Protein AF-A0A9W9YIM8-F1 (afdb_monomer_lite)

Organism: NCBI:txid174260

Radius of gyration: 18.29 Å; chains: 1; bounding box: 32×28×64 Å

Sequence (73 aa):
MPKTEIKRNSKIHLAVLSFGEYLELYLEEKGVEQIPGTENIPDDIKMTHLRAVWNSAVQLSDDFHKERQSTTA

pLDDT: mean 78.6, std 16.68, range [39.75, 95.25]

Foldseek 3Di:
DDPDPPPPPDDPPQQPFAPLVVQVVVCVVVVHDDDPPSVVRDRPHGVVNVVVVVVVVVVVVVVVVVVVVVVVD

Secondary structure (DSSP, 8-state):
---------S---TTTSBHHHHHHHHHHHHTPPPPTTGGGS-TT-BHHHHHHHHHHHHHHHHHHHHHHHHH--

Structure (mmCIF, N/CA/C/O backbone):
data_AF-A0A9W9YIM8-F1
#
_entry.id   AF-A0A9W9YIM8-F1
#
loop_
_atom_site.group_PDB
_atom_site.id
_atom_site.type_symbol
_atom_site.label_atom_id
_atom_site.label_alt_id
_atom_site.label_comp_id
_atom_site.label_asym_id
_atom_site.label_entity_id
_atom_site.label_seq_id
_atom_site.pdbx_PDB_ins_code
_atom_site.Cartn_x
_atom_site.Cartn_y
_atom_site.Cartn_z
_atom_site.occupancy
_atom_site.B_iso_or_equiv
_atom_site.auth_seq_id
_atom_site.auth_comp_id
_atom_site.auth_asym_id
_atom_site.auth_atom_id
_atom_site.pdbx_PDB_model_num
ATOM 1 N N . MET A 1 1 ? 21.278 2.053 -30.082 1.00 39.75 1 MET A N 1
ATOM 2 C CA . MET A 1 1 ? 19.970 2.211 -29.410 1.00 39.75 1 MET A CA 1
ATOM 3 C C . MET A 1 1 ? 20.206 2.868 -28.061 1.00 39.75 1 MET A C 1
ATOM 5 O O . MET A 1 1 ? 21.158 2.460 -27.402 1.00 39.75 1 MET A O 1
ATOM 9 N N . PRO A 1 2 ? 19.453 3.914 -27.689 1.00 40.56 2 PRO A N 1
ATOM 10 C CA . PRO A 1 2 ? 19.742 4.687 -26.490 1.00 40.56 2 PRO A CA 1
ATOM 11 C C . PRO A 1 2 ? 19.297 3.881 -25.267 1.00 40.56 2 PRO A C 1
ATOM 13 O O . PRO A 1 2 ? 18.123 3.542 -25.145 1.00 40.56 2 PRO A O 1
ATOM 16 N N . LYS A 1 3 ? 20.230 3.554 -24.369 1.00 43.59 3 LYS A N 1
ATOM 17 C CA . LYS A 1 3 ? 19.893 3.054 -23.032 1.00 43.59 3 LYS A CA 1
ATOM 18 C C . LYS A 1 3 ? 19.453 4.252 -22.200 1.00 43.59 3 LYS A C 1
ATOM 20 O O . LYS A 1 3 ? 20.257 4.883 -21.529 1.00 43.59 3 LYS A O 1
ATOM 25 N N . THR A 1 4 ? 18.187 4.604 -22.404 1.00 45.66 4 THR A N 1
ATOM 26 C CA . THR A 1 4 ? 17.297 5.147 -21.378 1.00 45.66 4 THR A CA 1
ATOM 27 C C . THR A 1 4 ? 17.926 6.249 -20.524 1.00 45.66 4 THR A C 1
ATOM 29 O O . THR A 1 4 ? 18.059 6.141 -19.310 1.00 45.66 4 THR A O 1
ATOM 32 N N . GLU A 1 5 ? 18.211 7.387 -21.162 1.00 42.78 5 GLU A N 1
ATOM 33 C CA . GLU A 1 5 ? 18.040 8.681 -20.501 1.00 42.78 5 GLU A CA 1
ATOM 34 C C . GLU A 1 5 ? 16.549 8.848 -20.162 1.00 42.78 5 GLU A C 1
ATOM 36 O O . GLU A 1 5 ? 15.828 9.648 -20.759 1.00 42.78 5 GLU A O 1
ATOM 41 N N . ILE A 1 6 ? 16.062 8.102 -19.167 1.00 52.06 6 ILE A N 1
ATOM 42 C CA . ILE A 1 6 ? 14.955 8.580 -18.348 1.00 52.06 6 ILE A CA 1
ATOM 43 C C . ILE A 1 6 ? 15.578 9.697 -17.531 1.00 52.06 6 ILE A C 1
ATOM 45 O O . ILE A 1 6 ? 16.054 9.526 -16.409 1.00 52.06 6 ILE A O 1
ATOM 49 N N . LYS A 1 7 ? 15.653 10.865 -18.173 1.00 39.97 7 LYS A N 1
ATOM 50 C CA . LYS A 1 7 ? 15.747 12.148 -17.501 1.00 39.97 7 LYS A CA 1
ATOM 51 C C . LYS A 1 7 ? 14.879 12.040 -16.260 1.00 39.97 7 LYS A C 1
ATOM 53 O O . LYS A 1 7 ? 13.676 11.804 -16.371 1.00 39.97 7 LYS A O 1
ATOM 58 N N . ARG A 1 8 ? 15.536 12.184 -15.110 1.00 51.72 8 ARG A N 1
ATOM 59 C CA . ARG A 1 8 ? 14.988 12.417 -13.775 1.00 51.72 8 ARG A CA 1
ATOM 60 C C . ARG A 1 8 ? 14.012 13.596 -13.824 1.00 51.72 8 ARG A C 1
ATOM 62 O O . ARG A 1 8 ? 14.313 14.688 -13.349 1.00 51.72 8 ARG A O 1
ATOM 69 N N . ASN A 1 9 ? 12.859 13.405 -14.450 1.00 45.75 9 ASN A N 1
ATOM 70 C CA . ASN A 1 9 ? 11.759 14.341 -14.417 1.00 45.75 9 ASN A CA 1
ATOM 71 C C . ASN A 1 9 ? 11.158 14.194 -13.021 1.00 45.75 9 ASN A C 1
ATOM 73 O O . ASN A 1 9 ? 10.352 13.309 -12.751 1.00 45.75 9 ASN A O 1
ATOM 77 N N . SER A 1 10 ? 11.683 15.018 -12.113 1.00 47.56 10 SER A N 1
ATOM 78 C CA . SER A 1 10 ? 10.956 15.697 -11.039 1.00 47.56 10 SER A CA 1
ATOM 79 C C . SER A 1 10 ? 9.548 15.146 -10.792 1.00 47.56 10 SER A C 1
ATOM 81 O O . SER A 1 10 ? 8.633 15.453 -11.553 1.00 47.56 10 SER A O 1
ATOM 83 N N . LYS A 1 11 ? 9.383 14.381 -9.703 1.00 50.03 11 LYS A N 1
ATOM 84 C CA . LYS A 1 11 ? 8.118 13.748 -9.297 1.00 50.03 11 LYS A CA 1
ATOM 85 C C . LYS A 1 11 ? 7.513 12.882 -10.408 1.00 50.03 11 LYS A C 1
ATOM 87 O O . LYS A 1 11 ? 6.470 13.218 -10.968 1.00 50.03 11 LYS A O 1
ATOM 92 N N . ILE A 1 12 ? 8.066 11.688 -10.619 1.00 56.31 12 ILE A N 1
ATOM 93 C CA . ILE A 1 12 ? 7.186 10.575 -10.988 1.00 56.31 12 ILE A CA 1
ATOM 94 C C . ILE A 1 12 ? 6.093 10.560 -9.915 1.00 56.31 12 ILE A C 1
ATOM 96 O O . ILE A 1 12 ? 6.388 10.492 -8.719 1.00 56.31 12 ILE A O 1
ATOM 100 N N . HIS A 1 13 ? 4.847 10.786 -10.323 1.00 61.16 13 HIS A N 1
ATOM 101 C CA . HIS A 1 13 ? 3.720 10.818 -9.407 1.00 61.16 13 HIS A CA 1
ATOM 102 C C . HIS A 1 13 ? 3.669 9.441 -8.741 1.00 61.16 13 HIS A C 1
ATOM 104 O O . HIS A 1 13 ? 3.226 8.481 -9.359 1.00 61.16 13 HIS A O 1
ATOM 110 N N . LEU A 1 14 ? 4.133 9.337 -7.491 1.00 63.81 14 LEU A N 1
ATOM 111 C CA . LEU A 1 14 ? 4.177 8.076 -6.738 1.00 63.81 14 LEU A CA 1
ATOM 112 C C . LEU A 1 14 ? 2.822 7.351 -6.741 1.00 63.81 14 LEU A C 1
ATOM 114 O O . LEU A 1 14 ? 2.772 6.143 -6.603 1.00 63.81 14 LEU A O 1
ATOM 118 N N . ALA A 1 15 ? 1.725 8.090 -6.930 1.00 63.91 15 ALA A N 1
ATOM 119 C CA . ALA A 1 15 ? 0.369 7.561 -7.043 1.00 63.91 15 ALA 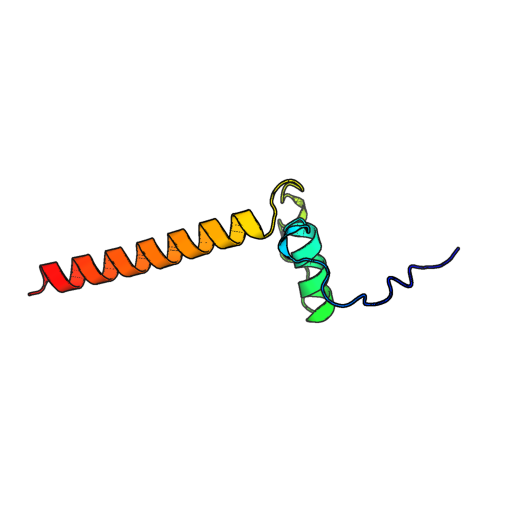A CA 1
ATOM 120 C C . ALA A 1 15 ? 0.075 6.768 -8.336 1.00 63.91 15 ALA A C 1
ATOM 122 O O . ALA A 1 15 ? -0.942 6.082 -8.387 1.00 63.91 15 ALA A O 1
ATOM 123 N N . VAL A 1 16 ? 0.898 6.896 -9.380 1.00 75.06 16 VAL A N 1
ATOM 124 C CA . VAL A 1 16 ? 0.686 6.241 -10.683 1.00 75.06 16 VAL A CA 1
ATOM 125 C C . VAL A 1 16 ? 1.507 4.961 -10.815 1.00 75.06 16 VAL A C 1
ATOM 127 O O . VAL A 1 16 ? 1.060 4.054 -11.508 1.00 75.06 16 VAL A O 1
ATOM 130 N N . LEU A 1 17 ? 2.651 4.871 -10.129 1.00 82.62 17 LEU A N 1
ATOM 131 C CA . LEU A 1 17 ? 3.491 3.676 -10.149 1.00 82.62 17 LEU A CA 1
ATOM 132 C C . LEU A 1 17 ? 2.781 2.485 -9.504 1.00 82.62 17 LEU A C 1
ATOM 134 O O . LEU A 1 17 ? 2.110 2.624 -8.466 1.00 82.62 17 LEU A O 1
ATOM 138 N N . SER A 1 18 ? 2.994 1.312 -10.096 1.00 87.56 18 SER A N 1
ATOM 139 C CA . SER A 1 18 ? 2.796 0.061 -9.379 1.00 87.56 18 SER A CA 1
ATOM 140 C C . SER A 1 18 ? 3.747 0.004 -8.179 1.00 87.56 18 SER A C 1
ATOM 142 O O . SER A 1 18 ? 4.773 0.691 -8.105 1.00 87.56 18 SER A O 1
ATOM 144 N N . PHE A 1 19 ? 3.390 -0.804 -7.193 1.00 87.50 19 PHE A N 1
ATOM 145 C CA . PHE A 1 19 ? 4.228 -1.026 -6.031 1.00 87.50 19 PHE A CA 1
ATOM 146 C C . PHE A 1 19 ? 5.549 -1.697 -6.424 1.00 87.50 19 PHE A C 1
ATOM 148 O O . PHE A 1 19 ? 6.592 -1.281 -5.922 1.00 87.50 19 PHE A O 1
ATOM 155 N N . GLY A 1 20 ? 5.513 -2.662 -7.351 1.00 87.75 20 GLY A N 1
ATOM 156 C CA . GLY A 1 20 ? 6.709 -3.327 -7.870 1.00 87.75 20 GLY A CA 1
ATOM 157 C C . GLY A 1 20 ? 7.709 -2.332 -8.462 1.00 87.75 20 GLY A C 1
ATOM 158 O O . GLY A 1 20 ? 8.840 -2.253 -7.989 1.00 87.75 20 GLY A O 1
ATOM 159 N N . GLU A 1 21 ? 7.266 -1.479 -9.393 1.00 86.12 21 GLU A N 1
ATOM 160 C CA . GLU A 1 21 ? 8.121 -0.450 -10.010 1.00 86.12 21 GLU A CA 1
ATOM 161 C C . GLU A 1 21 ? 8.691 0.530 -8.978 1.00 86.12 21 GLU A C 1
ATOM 163 O O . GLU A 1 21 ? 9.859 0.915 -9.043 1.00 86.12 21 GLU A O 1
ATOM 168 N N . TYR A 1 22 ? 7.875 0.957 -8.008 1.00 87.12 22 TYR A N 1
ATOM 169 C CA . TYR A 1 22 ? 8.357 1.831 -6.941 1.00 87.12 22 TYR A CA 1
ATOM 170 C C . TYR A 1 22 ? 9.449 1.155 -6.105 1.00 87.12 22 TYR A C 1
ATOM 172 O O . TYR A 1 22 ? 10.445 1.793 -5.757 1.00 87.12 22 TYR A O 1
ATOM 180 N N . LEU A 1 23 ? 9.255 -0.118 -5.765 1.00 87.62 23 LEU A N 1
ATOM 181 C CA . LEU A 1 23 ? 10.167 -0.867 -4.917 1.00 87.62 23 LEU A CA 1
ATOM 182 C C . LEU A 1 23 ? 11.502 -1.123 -5.618 1.00 87.62 23 LEU A C 1
ATOM 184 O O . LEU A 1 23 ? 12.542 -0.913 -5.004 1.00 87.62 23 LEU A O 1
ATOM 188 N N . GLU A 1 24 ? 11.486 -1.492 -6.898 1.00 86.69 24 GLU A N 1
ATOM 189 C CA . GLU A 1 24 ? 12.704 -1.645 -7.701 1.00 86.69 24 GLU A CA 1
ATOM 190 C C . GLU A 1 24 ? 13.522 -0.349 -7.738 1.00 86.69 24 GLU A C 1
ATOM 192 O O . GLU A 1 24 ? 14.708 -0.363 -7.404 1.00 86.69 24 GLU A O 1
ATOM 197 N N . LEU A 1 25 ? 12.875 0.783 -8.043 1.00 86.62 25 LEU A N 1
ATOM 198 C CA . LEU A 1 25 ? 13.523 2.099 -8.052 1.00 86.62 25 LEU A CA 1
ATOM 199 C C . LEU A 1 25 ? 14.105 2.461 -6.681 1.00 86.62 25 LEU A C 1
ATOM 201 O O . LEU A 1 25 ? 15.211 2.994 -6.590 1.00 86.62 25 LEU A O 1
ATOM 205 N N . TYR A 1 26 ? 13.363 2.187 -5.606 1.00 86.56 26 TYR A N 1
ATOM 206 C CA . TYR A 1 26 ? 13.808 2.471 -4.245 1.00 86.56 26 TYR A CA 1
ATOM 207 C C . TYR A 1 26 ? 15.024 1.625 -3.848 1.00 86.56 26 TYR A C 1
ATOM 209 O O . TYR A 1 26 ? 15.984 2.156 -3.288 1.00 86.56 26 TYR A O 1
ATOM 217 N N . LEU A 1 27 ? 14.999 0.322 -4.134 1.00 87.75 27 LEU A N 1
ATOM 218 C CA . LEU A 1 27 ? 16.088 -0.595 -3.796 1.00 87.75 27 LEU A CA 1
ATOM 219 C C . LEU A 1 27 ? 17.354 -0.273 -4.596 1.00 87.75 27 LEU A C 1
ATOM 221 O O . LEU A 1 27 ? 18.437 -0.219 -4.010 1.00 87.75 27 LEU A O 1
ATOM 225 N N . GLU A 1 28 ? 17.214 0.049 -5.887 1.00 87.50 28 GLU A N 1
ATOM 226 C CA . GLU A 1 28 ? 18.323 0.517 -6.725 1.00 87.50 28 GLU A CA 1
ATOM 227 C C . GLU A 1 28 ? 18.927 1.823 -6.179 1.00 87.50 28 GLU A C 1
ATOM 229 O O . GLU A 1 28 ? 20.144 1.923 -6.024 1.00 87.50 28 GLU A O 1
ATOM 234 N N . GLU A 1 29 ? 18.096 2.805 -5.801 1.00 88.25 29 GLU A N 1
ATOM 235 C CA . GLU A 1 29 ? 18.565 4.078 -5.232 1.00 88.25 29 GLU A CA 1
ATOM 236 C C . GLU A 1 29 ? 19.319 3.885 -3.906 1.00 88.25 29 GLU A C 1
ATOM 238 O O . GLU A 1 29 ? 20.283 4.601 -3.619 1.00 88.25 29 GLU A O 1
ATOM 243 N N . LYS A 1 30 ? 18.882 2.934 -3.073 1.00 86.56 30 LYS A N 1
ATOM 244 C CA . LYS A 1 30 ? 19.504 2.652 -1.771 1.00 86.56 30 LYS A CA 1
ATOM 245 C C . LYS A 1 30 ? 20.653 1.648 -1.838 1.00 86.56 30 LYS A C 1
ATOM 247 O O . LYS A 1 30 ? 21.308 1.448 -0.818 1.00 86.56 30 LYS A O 1
ATOM 252 N N . GLY A 1 31 ? 20.924 1.060 -3.004 1.00 86.88 31 GLY A N 1
ATOM 253 C CA . GLY A 1 31 ? 21.943 0.021 -3.164 1.00 86.88 31 GLY A CA 1
ATOM 254 C C . GLY A 1 31 ? 21.645 -1.229 -2.333 1.00 86.88 31 GLY A C 1
ATOM 255 O O . GLY A 1 31 ? 22.569 -1.857 -1.821 1.00 86.88 31 GLY A O 1
ATOM 256 N N . VAL A 1 32 ? 20.363 -1.546 -2.145 1.00 87.75 32 VAL A N 1
ATOM 257 C CA . VAL A 1 32 ? 19.898 -2.701 -1.367 1.00 87.75 32 VAL A CA 1
ATOM 258 C C . VAL A 1 32 ? 19.518 -3.823 -2.330 1.00 87.75 32 VAL A C 1
ATOM 260 O O . VAL A 1 32 ? 19.003 -3.567 -3.417 1.00 87.75 32 VAL A O 1
ATOM 263 N N . GLU A 1 33 ? 19.782 -5.070 -1.941 1.00 87.00 33 GLU A N 1
ATOM 264 C CA . GLU A 1 33 ? 19.375 -6.238 -2.725 1.00 87.00 33 GLU A CA 1
ATOM 265 C C . 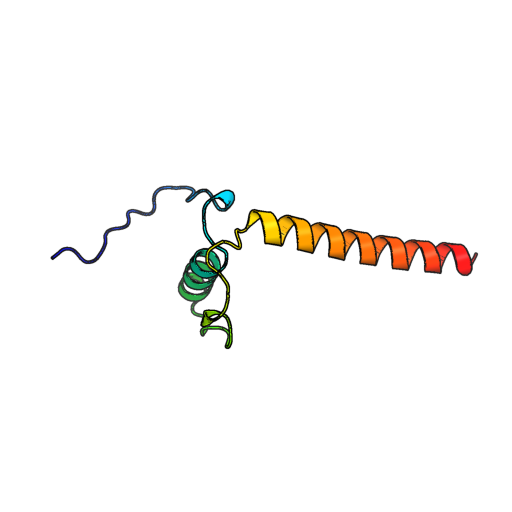GLU A 1 33 ? 17.850 -6.324 -2.873 1.00 87.00 33 GLU A C 1
ATOM 267 O O . GLU A 1 33 ? 17.087 -5.814 -2.046 1.00 87.00 33 GLU A O 1
ATOM 272 N N . GLN A 1 34 ? 17.403 -6.999 -3.936 1.00 81.19 34 GLN A N 1
ATOM 273 C CA . GLN A 1 34 ? 15.984 -7.284 -4.115 1.00 81.19 34 GLN A CA 1
ATOM 274 C C . GLN A 1 34 ? 15.439 -8.112 -2.950 1.00 81.19 34 GLN A C 1
ATOM 276 O O . GLN A 1 34 ? 16.092 -9.029 -2.450 1.00 81.19 34 GLN A O 1
ATOM 281 N N . ILE A 1 35 ? 14.219 -7.789 -2.528 1.00 85.31 35 ILE A N 1
ATOM 282 C CA . ILE A 1 35 ? 13.528 -8.538 -1.483 1.00 85.31 35 ILE A CA 1
ATOM 283 C C . ILE A 1 35 ? 12.881 -9.763 -2.148 1.00 85.31 35 ILE A C 1
ATOM 285 O O . ILE A 1 35 ? 12.101 -9.587 -3.078 1.00 85.31 35 ILE A O 1
ATOM 289 N N . PRO A 1 36 ? 13.151 -11.000 -1.697 1.00 86.00 36 PRO A N 1
ATOM 290 C CA . PRO A 1 36 ? 12.532 -12.183 -2.288 1.00 86.00 36 PRO A CA 1
ATOM 291 C C . PRO A 1 36 ? 11.000 -12.128 -2.245 1.00 86.00 36 PRO A C 1
ATOM 293 O O . PRO A 1 36 ? 10.414 -11.780 -1.217 1.00 86.00 36 PRO A O 1
ATOM 296 N N . GLY A 1 37 ? 10.353 -12.522 -3.341 1.00 84.31 37 GLY A N 1
ATOM 297 C CA . GLY A 1 37 ? 8.899 -12.573 -3.462 1.00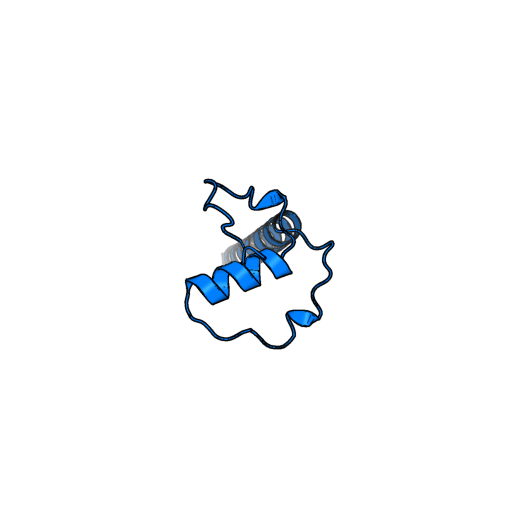 84.31 37 GLY A CA 1
ATOM 298 C C . GLY A 1 37 ? 8.278 -11.313 -4.063 1.00 84.31 37 GLY A C 1
ATOM 299 O O . GLY A 1 37 ? 7.081 -11.329 -4.362 1.00 84.31 37 GLY A O 1
ATOM 300 N N . THR A 1 38 ? 9.052 -10.245 -4.283 1.00 84.38 38 THR A N 1
ATOM 301 C CA . THR A 1 38 ? 8.554 -9.014 -4.914 1.00 84.38 38 THR A CA 1
ATOM 302 C C . THR A 1 38 ? 8.178 -9.209 -6.376 1.00 84.38 38 THR A C 1
ATOM 304 O O . THR A 1 38 ? 7.302 -8.512 -6.873 1.00 84.38 38 THR A O 1
ATOM 307 N N . GLU A 1 39 ? 8.758 -10.209 -7.038 1.00 83.25 39 GLU A N 1
ATOM 308 C CA . GLU A 1 39 ? 8.416 -10.635 -8.397 1.00 83.25 39 GLU A CA 1
ATOM 309 C C . GLU A 1 39 ? 6.975 -11.154 -8.542 1.00 83.25 39 GLU A C 1
ATOM 311 O O . GLU A 1 39 ? 6.470 -11.272 -9.654 1.00 83.25 39 GLU A O 1
ATOM 316 N N . ASN A 1 40 ? 6.303 -11.458 -7.425 1.00 87.88 40 ASN A N 1
ATOM 317 C CA . ASN A 1 40 ? 4.920 -11.934 -7.409 1.00 87.88 40 ASN A CA 1
ATOM 318 C C . ASN A 1 40 ? 3.910 -10.822 -7.086 1.00 87.88 40 ASN A C 1
ATOM 320 O O . ASN A 1 40 ? 2.719 -11.108 -6.952 1.00 87.88 40 ASN A O 1
ATOM 324 N N . ILE A 1 41 ? 4.362 -9.575 -6.908 1.00 86.94 41 ILE A N 1
ATOM 325 C CA . ILE A 1 41 ? 3.475 -8.438 -6.647 1.00 86.94 41 ILE A CA 1
ATOM 326 C C . ILE A 1 41 ? 2.713 -8.118 -7.937 1.00 86.94 41 ILE A C 1
ATOM 328 O O . ILE A 1 41 ? 3.343 -7.812 -8.946 1.00 86.94 41 ILE A O 1
ATOM 332 N N . PRO A 1 42 ? 1.371 -8.140 -7.923 1.00 89.44 42 PRO A N 1
ATOM 333 C CA . PRO A 1 42 ? 0.594 -7.779 -9.100 1.00 89.44 42 PRO A CA 1
ATOM 334 C C . PRO A 1 42 ? 0.770 -6.300 -9.485 1.00 89.44 42 PRO A C 1
ATOM 336 O O . PRO A 1 42 ? 0.751 -5.416 -8.623 1.00 89.44 42 PRO A O 1
ATOM 339 N N . ASP A 1 43 ? 0.871 -6.024 -10.788 1.00 86.06 43 ASP A N 1
ATOM 340 C CA . ASP A 1 43 ? 1.074 -4.669 -11.333 1.00 86.06 43 ASP A CA 1
ATOM 341 C C . ASP A 1 43 ? -0.076 -3.696 -11.011 1.00 86.06 43 ASP A C 1
ATOM 343 O O . ASP A 1 43 ? 0.094 -2.474 -11.011 1.00 86.06 43 ASP A O 1
ATOM 347 N N . ASP A 1 44 ? -1.273 -4.216 -10.727 1.00 89.12 44 ASP A N 1
ATOM 348 C CA . ASP A 1 44 ? -2.448 -3.419 -10.371 1.00 89.12 44 ASP A CA 1
ATOM 349 C C . ASP A 1 44 ? -2.402 -2.887 -8.926 1.00 89.12 44 ASP A C 1
ATOM 351 O O . ASP A 1 44 ? -3.155 -1.968 -8.568 1.00 89.12 44 ASP A O 1
ATOM 355 N N . ILE A 1 45 ? -1.479 -3.386 -8.097 1.00 89.12 45 ILE A N 1
ATOM 356 C CA . ILE A 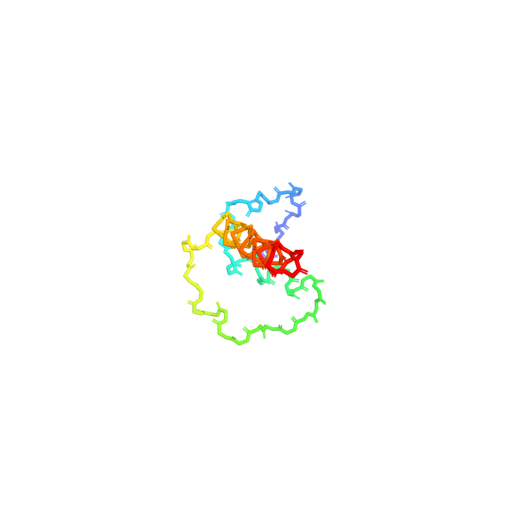1 45 ? -1.222 -2.847 -6.765 1.00 89.12 45 ILE A CA 1
ATOM 357 C C . ILE A 1 45 ? -0.441 -1.542 -6.889 1.00 89.12 45 ILE A C 1
ATOM 359 O O . ILE A 1 45 ? 0.766 -1.527 -7.087 1.00 89.12 45 ILE A O 1
ATOM 363 N N . LYS A 1 46 ? -1.133 -0.417 -6.712 1.00 87.75 46 LYS A N 1
ATOM 364 C CA . LYS A 1 46 ? -0.543 0.928 -6.699 1.00 87.75 46 LYS A CA 1
ATOM 365 C C . LYS A 1 46 ? -0.110 1.345 -5.298 1.00 87.75 46 LYS A C 1
ATOM 367 O O . LYS A 1 46 ? -0.677 0.908 -4.293 1.00 87.75 46 LYS A O 1
ATOM 372 N N . MET A 1 47 ? 0.786 2.327 -5.218 1.00 85.31 47 MET A N 1
ATOM 373 C CA . MET A 1 47 ? 1.195 2.938 -3.942 1.00 85.31 47 MET A CA 1
ATOM 374 C C . MET A 1 47 ? 0.031 3.526 -3.125 1.00 85.31 47 MET A C 1
ATOM 376 O O . MET A 1 47 ? 0.115 3.633 -1.901 1.00 85.31 47 MET A O 1
ATOM 380 N N . THR A 1 48 ? -1.076 3.903 -3.773 1.00 85.31 48 THR A N 1
ATOM 381 C CA . TH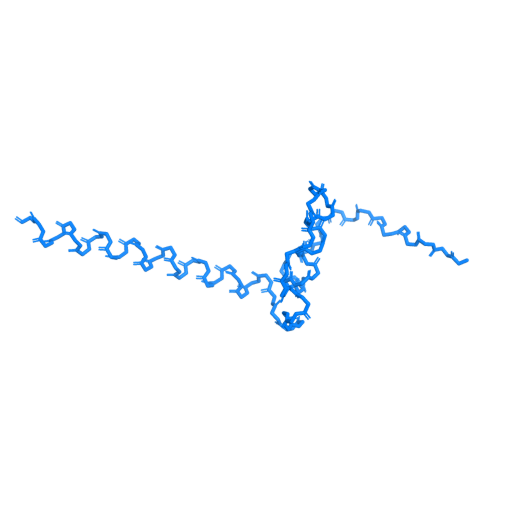R A 1 48 ? -2.295 4.354 -3.084 1.00 85.31 48 THR A CA 1
ATOM 382 C C . THR A 1 48 ? -2.946 3.244 -2.263 1.00 85.31 48 THR A C 1
ATOM 384 O O . THR A 1 48 ? -3.425 3.523 -1.166 1.00 85.31 48 THR A O 1
ATOM 387 N N . HIS A 1 49 ? -2.929 1.999 -2.751 1.00 88.94 49 HIS A N 1
ATOM 388 C CA . HIS A 1 49 ? -3.448 0.845 -2.013 1.00 88.94 49 HIS A CA 1
ATOM 389 C C . HIS A 1 49 ? -2.597 0.586 -0.769 1.00 88.94 49 HIS A C 1
ATOM 391 O O . HIS A 1 49 ? -3.135 0.461 0.329 1.00 88.94 49 HIS A O 1
ATOM 397 N N . LEU A 1 50 ? -1.269 0.622 -0.912 1.00 87.69 50 LEU A N 1
ATOM 398 C CA . LEU A 1 50 ? -0.355 0.468 0.221 1.00 87.69 50 LEU A CA 1
ATOM 399 C C . LEU A 1 50 ? -0.532 1.546 1.282 1.00 87.69 50 LEU A C 1
ATOM 401 O O . LEU A 1 50 ? -0.571 1.235 2.470 1.00 87.69 50 LEU A O 1
ATOM 405 N N . ARG A 1 51 ? -0.680 2.809 0.870 1.00 87.62 51 ARG A N 1
ATOM 406 C CA . ARG A 1 51 ? -0.941 3.902 1.811 1.00 87.62 51 ARG A CA 1
ATOM 407 C C . ARG A 1 51 ? -2.222 3.660 2.610 1.00 87.62 51 ARG A C 1
ATOM 409 O O . ARG A 1 51 ? -2.233 3.912 3.811 1.00 87.62 51 ARG A O 1
ATOM 416 N N . ALA A 1 52 ? -3.285 3.187 1.960 1.00 91.56 52 ALA A N 1
ATOM 417 C CA . ALA A 1 52 ? -4.541 2.884 2.638 1.00 91.56 52 ALA A CA 1
ATOM 418 C C . ALA A 1 52 ? -4.367 1.755 3.666 1.00 91.56 52 ALA A C 1
ATOM 420 O O . ALA A 1 52 ? -4.733 1.937 4.824 1.00 91.56 52 ALA A O 1
ATOM 421 N N . VAL A 1 53 ? -3.734 0.643 3.272 1.00 93.00 53 VAL A N 1
ATOM 422 C CA . VAL A 1 53 ? -3.463 -0.498 4.166 1.00 93.00 53 VAL A CA 1
ATOM 423 C C . VAL A 1 53 ? -2.613 -0.077 5.365 1.00 93.00 53 VAL A C 1
ATOM 425 O O . VAL A 1 53 ? -2.952 -0.407 6.500 1.00 93.00 53 VAL A O 1
ATOM 428 N N . TRP A 1 54 ? -1.547 0.694 5.136 1.00 93.44 54 TRP A N 1
ATOM 429 C CA . TRP A 1 54 ? -0.687 1.198 6.205 1.00 93.44 54 TRP A CA 1
ATOM 430 C C . TRP A 1 54 ? -1.457 2.070 7.201 1.00 93.44 54 TRP A C 1
ATOM 432 O O . TRP A 1 54 ? -1.371 1.850 8.406 1.00 93.44 54 TRP A O 1
ATOM 442 N N . ASN A 1 55 ? -2.260 3.017 6.710 1.00 94.06 55 ASN A N 1
ATOM 443 C CA . ASN A 1 55 ? -3.072 3.876 7.571 1.00 94.06 55 ASN A CA 1
ATOM 444 C C . ASN A 1 55 ? -4.080 3.067 8.401 1.00 94.06 55 ASN A C 1
ATOM 446 O O . ASN A 1 55 ? -4.249 3.341 9.586 1.00 94.06 55 ASN A O 1
ATOM 450 N N . SER A 1 56 ? -4.720 2.056 7.806 1.00 95.25 56 SER A N 1
ATOM 451 C CA . SER A 1 56 ? -5.616 1.152 8.532 1.00 95.25 56 SER A CA 1
ATOM 452 C C . SER A 1 56 ? -4.885 0.343 9.606 1.00 95.25 56 SER A C 1
ATOM 454 O O . SER A 1 56 ? -5.419 0.178 10.698 1.00 95.25 56 SER A O 1
ATOM 456 N N . ALA A 1 57 ? -3.666 -0.131 9.335 1.00 95.19 57 ALA A N 1
ATOM 457 C CA . ALA A 1 57 ? -2.859 -0.856 10.315 1.00 95.19 57 ALA A CA 1
ATOM 458 C C . ALA A 1 57 ? -2.435 0.035 11.496 1.00 95.19 57 ALA A C 1
ATOM 460 O O . ALA A 1 57 ? -2.533 -0.388 12.646 1.00 95.19 57 ALA A O 1
ATOM 461 N N . VAL A 1 58 ? -2.019 1.278 11.221 1.00 94.38 58 VAL A N 1
ATOM 462 C CA . VAL A 1 58 ? -1.712 2.276 12.261 1.00 94.38 58 VAL A CA 1
ATOM 463 C C . VAL A 1 58 ? -2.945 2.547 13.121 1.00 94.38 58 VAL A C 1
ATOM 465 O O . VAL A 1 58 ? -2.864 2.455 14.341 1.00 94.38 58 VAL A O 1
ATOM 468 N N . GLN A 1 59 ? -4.099 2.790 12.494 1.00 94.69 59 GLN A N 1
ATOM 469 C CA . GLN A 1 59 ? -5.354 3.026 13.207 1.00 94.69 59 GLN A CA 1
ATOM 470 C C . GLN A 1 59 ? -5.738 1.840 14.102 1.00 94.69 59 GLN A C 1
ATOM 472 O O . GLN A 1 59 ? -6.081 2.034 15.264 1.00 94.69 59 GLN A O 1
ATOM 477 N N . LEU A 1 60 ? -5.629 0.611 13.589 1.00 94.06 60 LEU A N 1
ATOM 478 C CA . LEU A 1 60 ? -5.907 -0.600 14.361 1.00 94.06 60 LEU A CA 1
ATOM 479 C C . LEU A 1 60 ? -4.986 -0.719 15.585 1.00 94.06 60 LEU A C 1
ATOM 481 O O . LEU A 1 60 ? -5.437 -1.086 16.669 1.00 94.06 60 LEU A O 1
ATOM 485 N N . SER A 1 61 ? -3.702 -0.398 15.420 1.00 93.69 61 SER A N 1
ATOM 486 C CA . SER A 1 61 ? -2.737 -0.382 16.520 1.00 93.69 61 SER A CA 1
ATOM 487 C C . SER A 1 61 ? -3.104 0.664 17.576 1.00 93.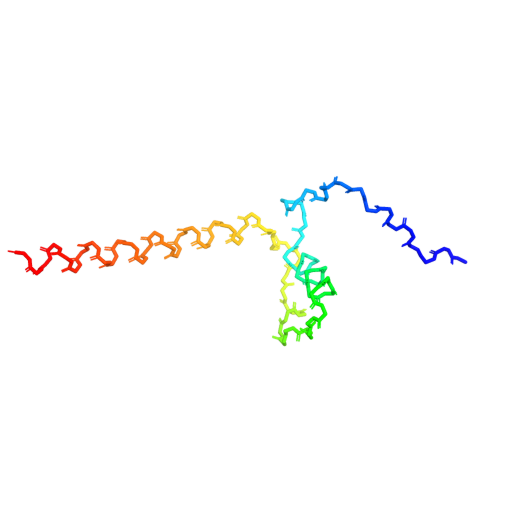69 61 SER A C 1
ATOM 489 O O . SER A 1 61 ? -3.073 0.373 18.773 1.00 93.69 61 SER A O 1
ATOM 491 N N . ASP A 1 62 ? -3.470 1.871 17.147 1.00 93.44 62 ASP A N 1
ATOM 492 C CA . ASP A 1 62 ? -3.874 2.952 18.046 1.00 93.44 62 ASP A CA 1
ATOM 493 C C . ASP A 1 62 ? -5.132 2.584 18.838 1.00 93.44 62 ASP A C 1
ATOM 495 O O . ASP A 1 62 ? -5.196 2.816 20.047 1.00 93.44 62 ASP A O 1
ATOM 499 N N . ASP A 1 63 ? -6.123 1.990 18.177 1.00 92.88 63 ASP A N 1
ATOM 500 C CA . ASP A 1 63 ? -7.380 1.594 18.809 1.00 92.88 63 ASP A CA 1
ATOM 501 C C . ASP A 1 63 ? -7.162 0.467 19.824 1.00 92.88 63 ASP A C 1
ATOM 503 O O . ASP A 1 63 ? -7.630 0.573 20.959 1.00 92.88 63 ASP A O 1
ATOM 507 N N . PHE A 1 64 ? -6.328 -0.525 19.499 1.00 90.62 64 PHE A N 1
ATOM 508 C CA . PHE A 1 64 ? -5.911 -1.556 20.453 1.00 90.62 64 PHE A CA 1
ATOM 509 C C . PHE A 1 64 ? -5.266 -0.961 21.715 1.00 90.62 64 PHE A C 1
ATOM 511 O O . PHE A 1 64 ? -5.564 -1.376 22.838 1.00 90.62 64 PHE A O 1
ATOM 518 N N . HIS A 1 65 ? -4.378 0.024 21.565 1.00 88.38 65 HIS A N 1
ATOM 519 C CA . HIS A 1 65 ? -3.734 0.657 22.716 1.00 88.38 65 HIS A CA 1
ATOM 520 C C . HIS A 1 65 ? -4.707 1.492 23.555 1.00 88.38 65 HIS A C 1
ATOM 522 O O . HIS A 1 65 ? -4.628 1.441 24.786 1.00 88.38 65 HIS A O 1
ATOM 528 N N . LYS A 1 66 ? -5.645 2.205 22.923 1.00 88.75 66 LYS A N 1
ATOM 529 C CA . LYS A 1 66 ? -6.694 2.960 23.628 1.00 88.75 66 LYS A CA 1
ATOM 530 C C . LYS A 1 66 ? -7.612 2.040 24.426 1.00 88.75 66 LYS A C 1
ATOM 532 O O . LYS A 1 66 ? -7.843 2.309 25.601 1.00 88.75 66 LYS A O 1
ATOM 537 N N . GLU A 1 67 ? -8.074 0.940 23.829 1.00 84.31 67 GLU A N 1
ATOM 538 C CA . GLU A 1 67 ? -8.929 -0.047 24.504 1.00 84.31 67 GLU A CA 1
ATOM 539 C C . GLU A 1 67 ? -8.243 -0.655 25.733 1.00 84.31 67 GLU A C 1
ATOM 541 O O . GLU A 1 67 ? -8.855 -0.832 26.793 1.00 84.31 67 GLU A O 1
ATOM 546 N N . ARG A 1 68 ? -6.939 -0.937 25.633 1.00 79.56 68 ARG A N 1
ATOM 547 C CA . ARG A 1 68 ? -6.172 -1.436 26.780 1.00 79.56 68 ARG A CA 1
ATOM 548 C C . ARG A 1 68 ? -6.055 -0.404 27.890 1.00 79.56 68 ARG A C 1
ATOM 550 O O . ARG A 1 68 ? -6.212 -0.777 29.046 1.00 79.56 68 ARG A O 1
ATOM 557 N N . GLN A 1 69 ? -5.821 0.862 27.556 1.00 76.25 69 GLN A N 1
ATOM 558 C CA . GLN A 1 69 ? -5.742 1.938 28.546 1.00 76.25 69 GLN A CA 1
ATOM 559 C C . GLN A 1 69 ? -7.086 2.184 29.240 1.00 76.25 69 GLN A C 1
ATOM 561 O O . GLN A 1 69 ? -7.105 2.375 30.455 1.00 76.25 69 GLN A O 1
ATOM 566 N N . SER A 1 70 ? -8.204 2.115 28.509 1.00 71.12 70 SER A N 1
ATOM 567 C CA . SER A 1 70 ? -9.544 2.272 29.088 1.00 71.12 70 SER A CA 1
ATOM 568 C C . SER A 1 70 ? -9.981 1.091 29.955 1.00 71.12 70 SER A C 1
ATOM 570 O O . SER A 1 70 ? -10.826 1.266 30.820 1.00 71.12 70 SER A O 1
ATOM 572 N N . THR A 1 71 ? -9.420 -0.102 29.738 1.00 65.94 71 THR A N 1
ATOM 573 C CA . THR A 1 71 ? -9.734 -1.306 30.534 1.00 65.94 71 THR A CA 1
ATOM 574 C C . THR A 1 71 ? -8.908 -1.386 31.827 1.00 65.94 71 THR A C 1
ATOM 576 O O . THR A 1 71 ? -9.252 -2.129 32.741 1.00 65.94 71 THR A O 1
ATOM 579 N N . THR A 1 72 ? -7.808 -0.632 31.915 1.00 61.31 72 THR A N 1
ATOM 580 C CA . THR A 1 72 ? -6.938 -0.563 33.104 1.00 61.31 72 THR A CA 1
ATOM 581 C C . THR A 1 72 ? -7.223 0.627 34.030 1.00 61.31 72 THR A C 1
ATOM 583 O O . THR A 1 72 ? -6.490 0.800 35.004 1.00 61.31 72 THR A O 1
ATOM 586 N N . ALA A 1 73 ? -8.230 1.449 33.719 1.00 53.06 73 ALA A N 1
ATOM 587 C CA . ALA A 1 73 ? -8.678 2.592 34.522 1.00 53.06 73 ALA A CA 1
ATOM 588 C C . ALA A 1 73 ? -9.920 2.227 35.347 1.00 53.06 73 ALA A C 1
ATOM 590 O O . ALA A 1 73 ? -10.010 2.712 36.497 1.00 53.06 73 ALA A O 1
#